Protein AF-A0A531JSW8-F1 (afdb_monomer_lite)

Secondary structure (DSSP, 8-state):
-PPPPPP-HHHHTTSSSTTPEEE--HHHHHHHHHHHHHTTPPPP--SSEEE-TTS--HHHHHHHT-TTTTSGGGT--------GGGGGSPP-S-SSTTHHHHHHHHHHH-

Foldseek 3Di:
DPPDDPPPVCVVVCVAQRFWDKDQDPVLLVLLQVVCVVLVHHRDPDNMFTAALQRQTPVVCVVRVHSCSQPVVLPHGHGRDRDLVNQPGDDHPHPDPCPRVVSNVVSVPD

Sequence (110 aa):
MSPAKSPDLLRENELIYGRLLTIDEPHLIQRYNKALVAFGLKPTKLKSFEIDRTGFSPDVAEECGDYNYLDPNEINRRFIILTPSQVDLPVVHTAFSNTSQLMFEFMSTN

Radius of gyration: 14.22 Å; chains: 1; bounding box: 31×34×33 Å

pLDDT: mean 85.77, std 14.16, range [37.78, 98.56]

Structure (mmCIF, N/CA/C/O backbone):
data_AF-A0A531JSW8-F1
#
_entry.id   AF-A0A531JSW8-F1
#
loop_
_atom_site.group_PDB
_atom_site.id
_atom_site.type_symbol
_atom_site.label_atom_id
_atom_site.label_alt_id
_atom_site.label_comp_id
_atom_site.label_asym_id
_atom_site.label_entity_id
_atom_site.label_seq_id
_atom_site.pdbx_PDB_ins_code
_atom_site.Cartn_x
_atom_site.Cartn_y
_atom_site.Cartn_z
_atom_site.occupancy
_atom_site.B_iso_or_equiv
_atom_site.auth_seq_id
_atom_site.auth_comp_id
_atom_site.auth_asym_id
_atom_site.auth_atom_id
_atom_site.pdbx_PDB_model_num
ATOM 1 N N . MET A 1 1 ? -18.798 18.552 17.140 1.00 37.78 1 MET A N 1
ATOM 2 C CA . MET A 1 1 ? -19.247 17.844 15.924 1.00 37.78 1 MET A CA 1
ATOM 3 C C . MET A 1 1 ? -18.091 17.846 14.948 1.00 37.78 1 MET A C 1
ATOM 5 O O . MET A 1 1 ? -17.742 18.915 14.468 1.00 37.78 1 MET A O 1
ATOM 9 N N . SER A 1 2 ? -17.443 16.700 14.737 1.00 38.41 2 SER A N 1
ATOM 10 C CA . SER A 1 2 ? -16.488 16.560 13.631 1.00 38.41 2 SER A CA 1
ATOM 11 C C . SER A 1 2 ? -17.251 16.731 12.316 1.00 38.41 2 SER A C 1
ATOM 13 O O . SER A 1 2 ? -18.368 16.211 12.225 1.00 38.41 2 SER A O 1
ATOM 15 N N . PRO A 1 3 ? -16.719 17.464 11.324 1.00 45.16 3 PRO A N 1
ATOM 16 C CA . PRO A 1 3 ? -17.367 17.544 10.026 1.00 45.16 3 PRO A CA 1
ATOM 17 C C . PRO A 1 3 ? -17.436 16.128 9.450 1.00 45.16 3 PRO A C 1
ATOM 19 O O . PRO A 1 3 ? -16.445 15.395 9.475 1.00 45.16 3 PRO A O 1
ATOM 22 N N . ALA A 1 4 ? -18.625 15.720 9.004 1.00 50.28 4 ALA A N 1
ATOM 23 C CA . ALA A 1 4 ? -18.782 14.483 8.259 1.00 50.28 4 ALA A CA 1
ATOM 24 C C . ALA A 1 4 ? -17.831 14.548 7.059 1.00 50.28 4 ALA A C 1
ATOM 26 O O . ALA A 1 4 ? -17.844 15.523 6.308 1.00 50.28 4 ALA A O 1
ATOM 27 N N . LYS A 1 5 ? -16.957 13.547 6.955 1.00 55.97 5 LYS A N 1
ATOM 28 C CA . LYS A 1 5 ? -15.999 13.375 5.867 1.00 55.97 5 LYS A CA 1
ATOM 29 C C . LYS A 1 5 ? -16.786 13.452 4.555 1.00 55.97 5 LYS A C 1
ATOM 31 O O . LYS A 1 5 ? -17.706 12.656 4.371 1.00 55.97 5 LYS A O 1
ATOM 36 N N . SER A 1 6 ? -16.507 14.444 3.708 1.00 51.03 6 SER A N 1
ATOM 37 C CA . SER A 1 6 ? -17.163 14.542 2.402 1.00 51.03 6 SER A CA 1
ATOM 38 C C . SER A 1 6 ? -16.963 13.217 1.661 1.00 51.03 6 SER A C 1
ATOM 40 O O . SER A 1 6 ? -15.827 12.733 1.655 1.00 51.03 6 SER A O 1
ATOM 42 N N . PRO A 1 7 ? -18.017 12.616 1.083 1.00 56.41 7 PRO A N 1
ATOM 43 C CA . PRO A 1 7 ? -17.859 11.406 0.289 1.00 56.41 7 PRO A CA 1
ATOM 44 C C . PRO A 1 7 ? -16.846 11.681 -0.823 1.00 56.41 7 PRO A C 1
ATOM 46 O O . PRO A 1 7 ? -16.936 12.700 -1.517 1.00 56.41 7 PRO A O 1
ATOM 49 N N . ASP A 1 8 ? -15.838 10.817 -0.943 1.00 75.31 8 ASP A N 1
ATOM 50 C CA . ASP A 1 8 ? -14.873 10.887 -2.037 1.00 75.31 8 ASP A CA 1
ATOM 51 C C . ASP A 1 8 ? -15.579 10.373 -3.293 1.00 75.31 8 ASP A C 1
ATOM 53 O O . ASP A 1 8 ? -15.484 9.202 -3.659 1.00 75.31 8 ASP A O 1
ATOM 57 N N . LEU A 1 9 ? -16.355 11.264 -3.917 1.00 76.81 9 LEU A N 1
ATOM 58 C CA . LEU A 1 9 ? -17.195 10.973 -5.080 1.00 76.81 9 LEU A CA 1
ATOM 59 C C . LEU A 1 9 ? -16.394 10.333 -6.218 1.00 76.81 9 LEU A C 1
ATOM 61 O O . LEU A 1 9 ? -16.957 9.605 -7.032 1.00 76.81 9 LEU A O 1
ATOM 65 N N . LEU A 1 10 ? -15.087 10.596 -6.286 1.00 75.44 10 LEU A N 1
ATOM 66 C CA . LEU A 1 10 ? -14.217 9.992 -7.282 1.00 75.44 10 LEU A CA 1
ATOM 67 C C . LEU A 1 10 ? -13.983 8.502 -6.991 1.00 75.44 10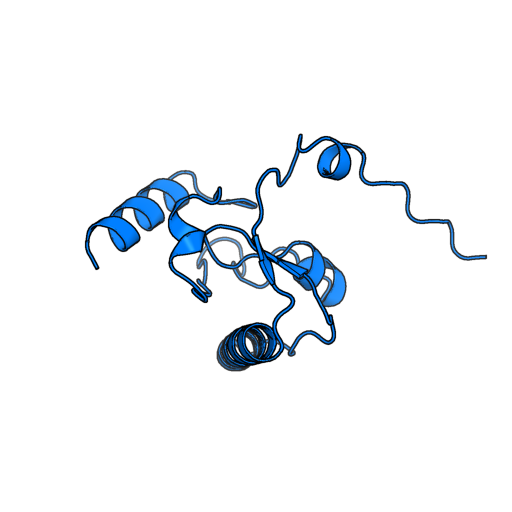 LEU A C 1
ATOM 69 O O . LEU A 1 10 ? -13.965 7.718 -7.935 1.00 75.44 10 LEU A O 1
ATOM 73 N N . ARG A 1 11 ? -13.839 8.101 -5.719 1.00 72.56 11 ARG A N 1
ATOM 74 C CA . ARG A 1 11 ? -13.753 6.683 -5.317 1.00 72.56 11 ARG A CA 1
ATOM 75 C C . ARG A 1 11 ? -15.080 5.969 -5.527 1.00 72.56 11 ARG A C 1
ATOM 77 O O . ARG A 1 11 ? -15.113 4.904 -6.127 1.00 72.56 11 ARG A O 1
ATOM 84 N N . GLU A 1 12 ? -16.174 6.582 -5.077 1.00 68.75 12 GLU A N 1
ATOM 85 C CA . GLU A 1 12 ? -17.518 5.988 -5.142 1.00 68.75 12 GLU A CA 1
ATOM 86 C C . GLU A 1 12 ? -17.989 5.728 -6.578 1.00 68.75 12 GLU A C 1
ATOM 88 O O . GLU A 1 12 ? -18.731 4.781 -6.823 1.00 68.75 12 GLU A O 1
ATOM 93 N N . ASN A 1 13 ? -17.554 6.559 -7.529 1.00 72.06 13 ASN A N 1
ATOM 94 C CA . ASN A 1 13 ? -17.862 6.399 -8.952 1.00 72.06 13 ASN A CA 1
ATOM 95 C C . ASN A 1 13 ? -16.738 5.689 -9.730 1.00 72.06 13 ASN A C 1
ATOM 97 O O . ASN A 1 13 ? -16.717 5.761 -10.957 1.00 72.06 13 ASN A O 1
ATOM 101 N N . GLU A 1 14 ? -15.784 5.056 -9.035 1.00 66.00 14 GLU A N 1
ATOM 102 C CA . GLU A 1 14 ? -14.642 4.327 -9.616 1.00 66.00 14 GLU A CA 1
ATOM 103 C C . GLU A 1 14 ? -13.756 5.162 -10.566 1.00 66.00 14 GLU A C 1
ATOM 105 O O . GLU A 1 14 ? -12.985 4.625 -11.364 1.00 66.00 14 GLU A O 1
ATOM 110 N N . LEU A 1 15 ? -13.833 6.492 -10.480 1.00 68.25 15 LEU A N 1
ATOM 111 C CA . LEU A 1 15 ? -13.041 7.424 -11.287 1.00 68.25 15 LEU A CA 1
ATOM 112 C C . LEU A 1 15 ? -11.591 7.519 -10.792 1.00 68.25 15 LEU A C 1
ATOM 114 O O . LEU A 1 15 ? -10.697 7.867 -11.563 1.00 68.25 15 LEU A O 1
ATOM 118 N N . ILE A 1 16 ? -11.355 7.189 -9.519 1.00 65.94 16 ILE A N 1
ATOM 119 C CA . ILE A 1 16 ? -10.03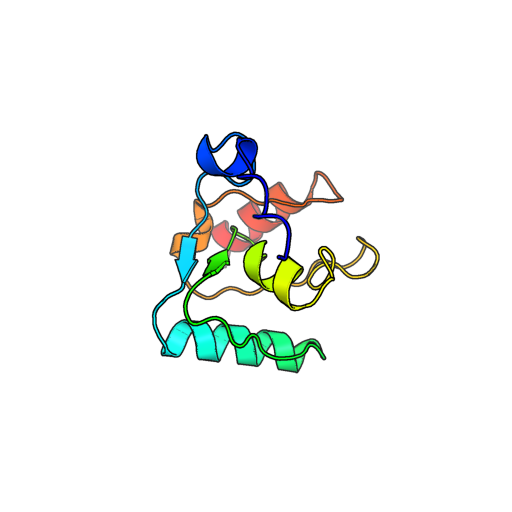3 6.925 -8.941 1.00 65.94 16 ILE A CA 1
ATOM 120 C C . ILE A 1 16 ? -10.095 5.620 -8.148 1.00 65.94 16 ILE A C 1
ATOM 122 O O . ILE A 1 16 ? -11.101 5.331 -7.508 1.00 65.94 16 ILE A O 1
ATOM 126 N N . TYR A 1 17 ? -9.017 4.834 -8.190 1.00 65.00 17 TYR A N 1
ATOM 127 C CA . TYR A 1 17 ? -8.927 3.543 -7.495 1.00 65.00 17 TYR A CA 1
ATOM 128 C C . TYR A 1 17 ? -10.008 2.510 -7.891 1.00 65.00 17 TYR A C 1
ATOM 130 O O . TYR A 1 17 ? -10.321 1.624 -7.112 1.00 65.00 17 TYR A O 1
ATOM 138 N N . GLY A 1 18 ? -10.579 2.575 -9.098 1.00 64.19 18 GLY A N 1
ATOM 139 C CA . GLY A 1 18 ? -11.542 1.562 -9.549 1.00 64.19 18 GLY A CA 1
ATOM 140 C C . GLY A 1 18 ? -10.910 0.168 -9.680 1.00 64.19 18 GLY A C 1
ATOM 141 O O . GLY A 1 18 ? -9.815 0.050 -10.229 1.00 64.19 18 GLY A O 1
ATOM 142 N N . ARG A 1 19 ? -11.624 -0.884 -9.247 1.00 80.06 19 ARG A N 1
ATOM 143 C CA . ARG A 1 19 ? -11.206 -2.308 -9.275 1.00 80.06 19 ARG A CA 1
ATOM 144 C C . ARG A 1 19 ? -10.048 -2.674 -8.335 1.00 80.06 19 ARG A C 1
ATOM 146 O O . ARG A 1 19 ? -9.111 -3.352 -8.755 1.00 80.06 19 ARG A O 1
ATOM 153 N N . LEU A 1 20 ? -10.103 -2.251 -7.073 1.00 90.75 20 LEU A N 1
ATOM 154 C CA . LEU A 1 20 ? -9.242 -2.816 -6.027 1.00 90.75 20 LEU A CA 1
ATOM 155 C C . LEU A 1 20 ? -9.764 -4.178 -5.547 1.00 90.75 20 LEU A C 1
ATOM 157 O O . LEU A 1 20 ? -10.900 -4.565 -5.818 1.00 90.75 20 LEU A O 1
ATOM 161 N N . LEU A 1 21 ? -8.914 -4.911 -4.834 1.00 93.56 21 LEU A N 1
ATOM 162 C CA . LEU A 1 21 ? -9.269 -6.168 -4.191 1.00 93.56 21 LEU A CA 1
ATOM 163 C C . LEU A 1 21 ? -9.513 -5.947 -2.702 1.00 93.56 21 LEU A C 1
ATOM 165 O O . LEU A 1 21 ? -8.607 -5.529 -1.981 1.00 93.56 21 LEU A O 1
ATOM 169 N N . THR A 1 22 ? -10.713 -6.283 -2.240 1.00 96.25 22 THR A N 1
ATOM 170 C CA . THR A 1 22 ? -11.049 -6.301 -0.815 1.00 96.25 22 THR A CA 1
ATOM 171 C C . THR A 1 22 ? -10.295 -7.419 -0.095 1.00 96.25 22 THR A C 1
ATOM 173 O O . THR A 1 22 ? -10.277 -8.562 -0.544 1.00 96.25 22 THR A O 1
ATOM 176 N N . ILE A 1 23 ? -9.689 -7.076 1.038 1.00 97.62 23 ILE A N 1
ATOM 177 C CA . ILE A 1 23 ? -9.014 -7.983 1.961 1.00 97.62 23 ILE A CA 1
ATOM 178 C C . ILE A 1 23 ? -9.765 -7.937 3.288 1.00 97.62 23 ILE A C 1
ATOM 180 O O . ILE A 1 23 ? -9.610 -6.985 4.052 1.00 97.62 23 ILE A O 1
ATOM 184 N N . ASP A 1 24 ? -10.558 -8.967 3.570 1.00 97.19 24 ASP A N 1
ATOM 185 C CA . ASP A 1 24 ? -11.345 -9.091 4.802 1.00 97.19 24 ASP A CA 1
ATOM 186 C C . ASP A 1 24 ? -11.086 -10.411 5.551 1.00 97.19 24 ASP A C 1
ATOM 188 O O . ASP A 1 24 ? -11.461 -10.551 6.722 1.00 97.19 24 ASP A O 1
ATOM 192 N N . GLU A 1 25 ? -10.369 -11.368 4.945 1.00 97.62 25 GLU A N 1
ATOM 193 C CA . GLU A 1 25 ? -10.059 -12.610 5.634 1.00 97.62 25 GLU A CA 1
ATOM 194 C C . GLU A 1 25 ? -8.954 -12.410 6.687 1.00 97.62 25 GLU A C 1
AT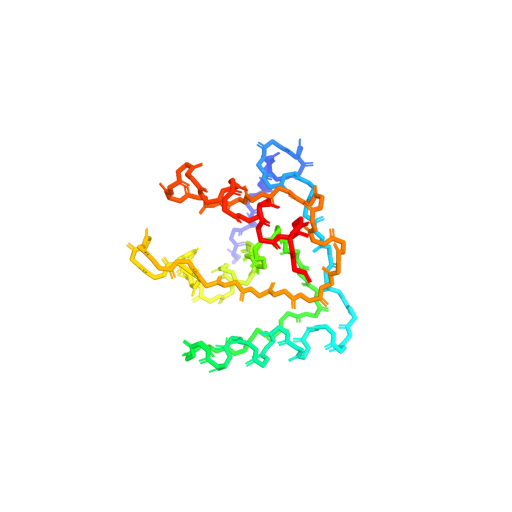OM 196 O O . GLU A 1 25 ? -7.853 -11.933 6.375 1.00 97.62 25 GLU A O 1
ATOM 201 N N . PRO A 1 26 ? -9.151 -12.883 7.938 1.00 97.56 26 PRO A N 1
ATOM 202 C CA . PRO A 1 26 ? -8.206 -12.650 9.033 1.00 97.56 26 PRO A CA 1
ATOM 203 C C . PRO A 1 26 ? -6.761 -13.069 8.736 1.00 97.56 26 PRO A C 1
ATOM 205 O O . PRO A 1 26 ? -5.812 -12.436 9.198 1.00 97.56 26 PRO A O 1
ATOM 208 N N . HIS A 1 27 ? -6.575 -14.139 7.963 1.00 97.56 27 HIS A N 1
ATOM 209 C CA . HIS A 1 27 ? -5.253 -14.651 7.618 1.00 97.56 27 HIS A CA 1
ATOM 210 C C . HIS A 1 27 ? -4.532 -13.779 6.574 1.00 97.56 27 HIS A C 1
ATOM 212 O O . HIS A 1 27 ? -3.307 -13.656 6.640 1.00 97.56 27 HIS A O 1
ATOM 218 N N . LEU A 1 28 ? -5.256 -13.144 5.645 1.00 97.94 28 LEU A N 1
ATOM 219 C CA . LEU A 1 28 ? -4.674 -12.203 4.685 1.00 97.94 28 LEU A CA 1
ATOM 220 C C . LEU A 1 28 ? -4.291 -10.894 5.374 1.00 97.94 28 LEU A C 1
ATOM 222 O O . LEU A 1 28 ? -3.175 -10.415 5.180 1.00 97.94 28 LEU A O 1
ATOM 226 N N . ILE A 1 29 ? -5.137 -10.394 6.278 1.00 98.44 29 ILE A N 1
ATOM 227 C CA . ILE A 1 29 ? -4.832 -9.222 7.115 1.00 98.44 29 ILE A CA 1
ATOM 228 C C . ILE A 1 29 ? -3.566 -9.468 7.951 1.00 98.44 29 ILE A C 1
ATOM 230 O O . ILE A 1 29 ? -2.684 -8.613 8.033 1.00 98.44 29 ILE A O 1
ATOM 234 N N . GLN A 1 30 ? -3.418 -10.662 8.536 1.00 98.25 30 GLN A N 1
ATOM 235 C CA . GLN A 1 30 ? -2.205 -11.037 9.272 1.00 98.25 30 GLN A CA 1
ATOM 236 C C . GLN A 1 30 ? -0.954 -11.064 8.382 1.00 98.25 30 GLN A C 1
ATOM 238 O O . GLN A 1 30 ? 0.103 -10.594 8.808 1.00 98.25 30 GLN A O 1
ATOM 243 N N . ARG A 1 31 ? -1.048 -11.590 7.152 1.00 98.25 31 ARG A N 1
ATOM 244 C CA . ARG A 1 31 ? 0.070 -11.591 6.189 1.00 98.25 31 ARG A CA 1
ATOM 245 C C . ARG A 1 31 ? 0.453 -10.177 5.768 1.00 98.25 31 ARG A C 1
ATOM 247 O O . ARG A 1 31 ? 1.640 -9.859 5.755 1.00 98.25 31 ARG A O 1
ATOM 254 N N . TYR A 1 32 ? -0.539 -9.334 5.505 1.00 98.56 32 TYR A N 1
ATOM 255 C CA . TYR A 1 32 ? -0.336 -7.927 5.188 1.00 98.56 32 TYR A CA 1
ATOM 256 C C . TYR A 1 32 ? 0.392 -7.204 6.326 1.00 98.56 32 TYR A C 1
ATOM 258 O O . TYR A 1 32 ? 1.449 -6.612 6.126 1.00 98.56 32 TYR A O 1
ATOM 266 N N . ASN A 1 33 ? -0.090 -7.370 7.561 1.00 98.56 33 ASN A N 1
ATOM 267 C CA . ASN A 1 33 ? 0.546 -6.812 8.753 1.00 98.56 33 ASN A CA 1
ATOM 268 C C . ASN A 1 33 ? 1.967 -7.336 8.984 1.00 98.56 33 ASN A C 1
ATOM 270 O O . ASN A 1 33 ? 2.842 -6.576 9.396 1.00 98.56 33 ASN A O 1
ATOM 274 N N . LYS A 1 34 ? 2.232 -8.611 8.682 1.00 98.50 34 LYS A N 1
ATOM 275 C CA . LYS A 1 34 ? 3.589 -9.166 8.735 1.00 98.50 34 LYS A CA 1
ATOM 276 C C . LYS A 1 34 ? 4.524 -8.462 7.744 1.00 98.50 34 LYS A C 1
ATOM 278 O O . LYS A 1 34 ? 5.670 -8.192 8.101 1.00 98.50 34 LYS A O 1
ATOM 283 N N . ALA A 1 35 ? 4.046 -8.144 6.541 1.00 98.19 35 ALA A N 1
ATOM 284 C CA . ALA A 1 35 ? 4.814 -7.391 5.552 1.00 98.19 35 ALA A CA 1
ATOM 285 C C . ALA A 1 35 ? 5.052 -5.935 5.991 1.00 98.19 35 ALA A C 1
ATOM 287 O O . ALA A 1 35 ? 6.190 -5.473 5.941 1.00 98.19 35 ALA A O 1
ATOM 288 N N . LEU A 1 36 ? 4.030 -5.246 6.520 1.00 97.94 36 LEU A N 1
ATOM 289 C CA . LEU A 1 36 ? 4.183 -3.893 7.079 1.00 97.94 36 LEU A CA 1
ATOM 290 C C . LEU A 1 36 ? 5.279 -3.844 8.151 1.00 97.94 36 LEU A C 1
ATOM 292 O O . LEU A 1 36 ? 6.182 -3.012 8.079 1.00 97.94 36 LEU A O 1
ATOM 296 N N . VAL A 1 37 ? 5.250 -4.780 9.102 1.00 98.12 37 VAL A N 1
ATOM 297 C CA . VAL A 1 37 ? 6.268 -4.868 10.158 1.00 98.12 37 VAL A CA 1
ATOM 298 C C . VAL A 1 37 ? 7.659 -5.135 9.574 1.00 98.12 37 VAL A C 1
ATOM 300 O O . VAL A 1 37 ? 8.625 -4.511 10.009 1.00 98.12 37 VAL A O 1
ATOM 303 N N . ALA A 1 38 ? 7.777 -6.004 8.564 1.00 97.12 38 ALA A N 1
ATOM 304 C CA . ALA A 1 38 ? 9.049 -6.256 7.880 1.00 97.12 38 ALA A CA 1
ATOM 305 C C . ALA A 1 38 ? 9.604 -5.007 7.166 1.00 97.12 38 ALA A C 1
ATOM 307 O O . ALA A 1 38 ? 10.818 -4.854 7.046 1.00 97.12 38 ALA A O 1
ATOM 308 N N . PHE A 1 39 ? 8.733 -4.089 6.746 1.00 94.94 39 PHE A N 1
ATOM 309 C CA . PHE A 1 39 ? 9.094 -2.789 6.175 1.00 94.94 39 PHE A CA 1
ATOM 310 C C . PHE A 1 39 ? 9.374 -1.693 7.216 1.00 94.94 39 PHE A C 1
ATOM 312 O O . PHE A 1 39 ? 9.692 -0.564 6.832 1.00 94.94 39 PHE A O 1
ATOM 319 N N . GLY A 1 40 ? 9.277 -2.011 8.512 1.00 94.94 40 GLY A N 1
ATOM 320 C CA . GLY A 1 40 ? 9.439 -1.056 9.611 1.00 94.94 40 GLY A CA 1
ATOM 321 C C . GLY A 1 40 ? 8.205 -0.183 9.864 1.00 94.94 40 GLY A C 1
ATOM 322 O O . GLY A 1 40 ? 8.304 0.831 10.552 1.00 94.94 40 GLY A O 1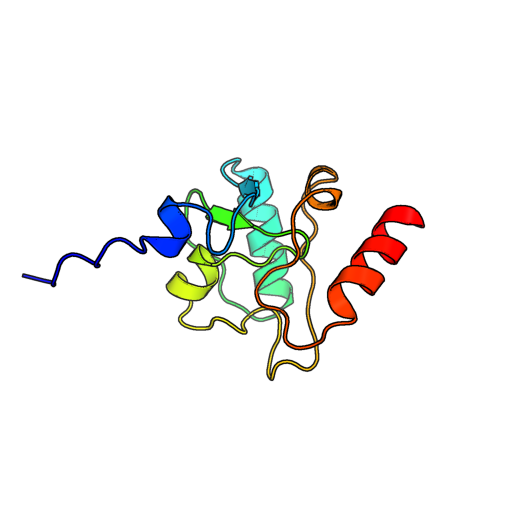
ATOM 323 N N . LEU A 1 41 ? 7.050 -0.558 9.312 1.00 95.81 41 LEU A N 1
ATOM 324 C CA . LEU A 1 41 ? 5.786 0.156 9.462 1.00 95.81 41 LEU A CA 1
ATOM 325 C C . LEU A 1 41 ? 4.952 -0.432 10.604 1.00 95.81 41 LEU A C 1
ATOM 327 O O . LEU A 1 41 ? 5.126 -1.580 11.023 1.00 95.81 41 LEU A O 1
ATOM 331 N N . LYS A 1 42 ? 4.006 0.362 11.110 1.00 97.00 42 LYS A N 1
ATOM 332 C CA . LYS A 1 42 ? 3.037 -0.113 12.102 1.00 97.00 42 LYS A CA 1
ATOM 333 C C . LYS A 1 42 ? 2.003 -1.020 11.421 1.00 97.00 42 LYS A C 1
ATOM 335 O O . LYS A 1 42 ? 1.560 -0.684 10.326 1.00 97.00 42 LYS A O 1
ATOM 340 N N . PRO A 1 43 ? 1.591 -2.130 12.057 1.00 98.06 43 PRO A N 1
ATOM 341 C CA . PRO A 1 43 ? 0.492 -2.936 11.547 1.00 98.06 43 PRO A CA 1
ATOM 342 C C . PRO A 1 43 ? -0.815 -2.131 11.564 1.00 98.06 43 PRO A C 1
ATOM 344 O O . PRO A 1 43 ? -1.066 -1.375 12.510 1.00 98.06 43 PRO A O 1
ATOM 347 N N . THR A 1 44 ? -1.645 -2.332 10.544 1.00 98.06 44 THR A N 1
ATOM 348 C CA . THR A 1 44 ? -2.993 -1.772 10.471 1.00 98.06 44 THR A CA 1
ATOM 349 C C . THR A 1 44 ? -3.925 -2.432 11.484 1.00 98.06 44 THR A C 1
ATOM 351 O O . THR A 1 44 ? -3.792 -3.625 11.795 1.00 98.06 44 THR A O 1
ATOM 354 N N . LYS A 1 45 ? -4.877 -1.656 12.013 1.00 98.00 45 LYS A N 1
ATOM 355 C CA . LYS A 1 45 ? -5.946 -2.144 12.900 1.00 98.00 45 LYS A CA 1
ATOM 356 C C . LYS A 1 45 ? -7.270 -2.340 12.159 1.00 98.00 45 LYS A C 1
ATOM 358 O O . LYS A 1 45 ? -8.260 -2.725 12.790 1.00 98.00 45 LYS A O 1
ATOM 363 N N . LEU A 1 46 ? -7.298 -2.073 10.854 1.00 97.94 46 LEU A N 1
ATOM 364 C CA . LEU A 1 46 ? -8.471 -2.253 10.012 1.00 97.94 46 LEU A CA 1
ATOM 365 C C . LEU A 1 46 ? -8.870 -3.733 9.953 1.00 97.94 46 LEU A C 1
ATOM 367 O O . LEU A 1 46 ? -8.031 -4.633 9.917 1.00 97.94 46 LEU A O 1
ATOM 371 N N . LYS A 1 47 ? -10.182 -3.977 9.962 1.00 97.62 47 LYS A N 1
ATOM 372 C CA . LYS A 1 47 ? -10.762 -5.323 9.818 1.00 97.62 47 LYS A CA 1
ATOM 373 C C . LYS A 1 47 ? -11.021 -5.709 8.362 1.00 97.62 47 LYS A C 1
ATOM 375 O O . LYS A 1 47 ? -11.282 -6.872 8.103 1.00 97.62 47 LYS A O 1
ATOM 380 N N . SER A 1 48 ? -11.007 -4.730 7.467 1.00 97.44 48 SER A N 1
ATOM 381 C CA . SER A 1 48 ? -11.138 -4.879 6.024 1.00 97.44 48 SER A CA 1
ATOM 382 C C . SER A 1 48 ? -10.517 -3.649 5.373 1.00 97.44 48 SER A C 1
ATOM 384 O O . SER A 1 48 ? -10.614 -2.559 5.941 1.00 97.44 48 SER A O 1
ATOM 386 N N . PHE A 1 49 ? -9.886 -3.822 4.220 1.00 97.19 49 PHE A N 1
ATOM 387 C CA . PHE A 1 49 ? -9.330 -2.741 3.403 1.00 97.19 49 PHE A CA 1
ATOM 388 C C . PHE A 1 49 ? -9.191 -3.211 1.960 1.00 97.19 49 PHE A C 1
ATOM 390 O O . PHE A 1 49 ? -9.239 -4.409 1.688 1.00 97.19 49 PHE A O 1
ATOM 397 N N . GLU A 1 50 ? -8.993 -2.282 1.037 1.00 95.88 50 GLU A N 1
ATOM 398 C CA . GLU A 1 50 ? -8.791 -2.617 -0.372 1.00 95.88 50 GLU A CA 1
ATOM 399 C C . GLU A 1 50 ? -7.336 -2.427 -0.797 1.00 95.88 50 GLU A C 1
ATOM 401 O O . GLU A 1 50 ? -6.676 -1.499 -0.327 1.00 95.88 50 GLU A O 1
ATOM 406 N N . ILE A 1 51 ? -6.831 -3.299 -1.675 1.00 96.25 51 ILE A N 1
ATOM 407 C CA . ILE A 1 51 ? -5.472 -3.226 -2.229 1.00 96.25 51 ILE A CA 1
ATOM 408 C C . ILE A 1 51 ? -5.462 -3.203 -3.755 1.00 96.25 51 ILE A C 1
ATOM 410 O O . ILE A 1 51 ? -6.329 -3.770 -4.416 1.00 96.25 51 ILE A O 1
ATOM 414 N N . ASP A 1 52 ? -4.429 -2.590 -4.316 1.00 94.12 52 ASP A N 1
ATOM 415 C CA . ASP A 1 52 ? -4.131 -2.632 -5.744 1.00 94.12 52 ASP A CA 1
ATOM 416 C C . ASP A 1 52 ? -3.246 -3.840 -6.120 1.00 94.12 52 ASP A C 1
ATOM 418 O O . ASP A 1 52 ? -2.909 -4.688 -5.287 1.00 94.12 52 ASP A O 1
ATOM 422 N N . ARG A 1 53 ? -2.807 -3.907 -7.385 1.00 93.12 53 ARG A N 1
ATOM 423 C CA . ARG A 1 53 ? -1.893 -4.955 -7.878 1.00 93.12 53 ARG A CA 1
ATOM 424 C C . ARG A 1 53 ? -0.611 -5.076 -7.051 1.00 93.12 53 ARG A C 1
ATOM 426 O O . ARG A 1 53 ? -0.083 -6.176 -6.897 1.00 93.12 53 ARG A O 1
ATOM 433 N N . THR A 1 54 ? -0.098 -3.966 -6.529 1.00 93.56 54 THR A N 1
ATOM 434 C CA . THR A 1 54 ? 1.166 -3.894 -5.779 1.00 93.56 54 THR A CA 1
ATOM 435 C C . THR A 1 54 ? 1.009 -4.169 -4.288 1.00 93.56 54 THR A C 1
ATOM 437 O O . THR A 1 54 ? 2.010 -4.384 -3.603 1.00 93.56 54 THR A O 1
ATOM 440 N N . GLY A 1 55 ? -0.229 -4.201 -3.793 1.00 95.69 55 GLY A N 1
ATOM 441 C CA . GLY A 1 55 ? -0.539 -4.280 -2.372 1.00 95.69 55 GLY A CA 1
ATOM 442 C C . GLY A 1 55 ? -0.720 -2.914 -1.713 1.00 95.69 55 GLY A C 1
ATOM 443 O O . GLY A 1 55 ? -0.848 -2.860 -0.498 1.00 95.69 55 GLY A O 1
ATOM 444 N N . PHE A 1 56 ? -0.737 -1.810 -2.464 1.00 95.75 56 PHE A N 1
ATOM 445 C CA . PHE A 1 56 ? -1.053 -0.497 -1.914 1.00 95.75 56 PHE A CA 1
ATOM 446 C C . PHE A 1 56 ? -2.539 -0.407 -1.567 1.00 95.75 56 PHE A C 1
ATOM 448 O O . PHE A 1 56 ? -3.399 -0.625 -2.417 1.00 95.75 56 PHE A O 1
ATOM 455 N N . SER A 1 57 ? -2.819 -0.032 -0.321 1.00 95.94 57 SER A N 1
ATOM 456 C CA . SER A 1 57 ? -4.156 0.293 0.178 1.00 95.94 57 SER A CA 1
ATOM 457 C C . SER A 1 57 ? -4.320 1.786 0.494 1.00 95.94 57 SER A C 1
ATOM 459 O O . SER A 1 57 ? -3.566 2.29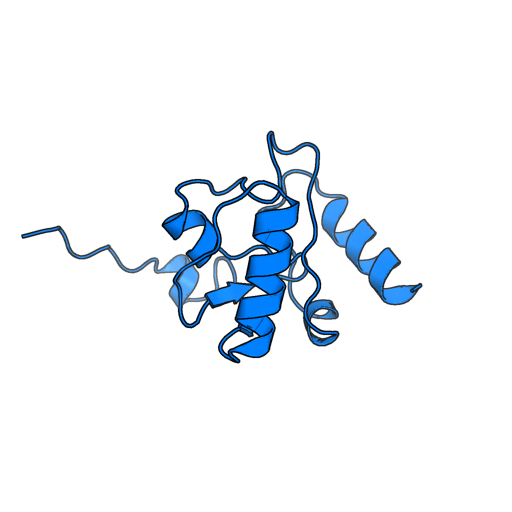2 1.339 1.00 95.94 57 SER A O 1
ATOM 461 N N . PRO A 1 58 ? -5.323 2.474 -0.096 1.00 93.62 58 PRO A N 1
ATOM 462 C CA . PRO A 1 58 ? -5.709 3.834 0.286 1.00 93.62 58 PRO A CA 1
ATOM 463 C C . PRO A 1 58 ? -6.199 3.943 1.737 1.00 93.62 58 PRO A C 1
ATOM 465 O O . PRO A 1 58 ? -5.952 4.957 2.388 1.00 93.62 58 PRO A O 1
ATOM 468 N N . ASP A 1 59 ? -6.869 2.910 2.257 1.00 95.19 59 ASP A N 1
ATOM 469 C CA . ASP A 1 59 ? -7.396 2.900 3.629 1.00 95.19 59 ASP A CA 1
ATOM 470 C C . ASP A 1 59 ? -6.262 2.835 4.654 1.00 95.19 59 ASP A C 1
ATOM 472 O O . ASP A 1 59 ? -6.258 3.557 5.651 1.00 95.19 59 ASP A O 1
ATOM 476 N N . VAL A 1 60 ? -5.257 1.996 4.384 1.00 97.19 60 VAL A N 1
ATOM 477 C CA . VAL A 1 60 ? -4.067 1.881 5.237 1.00 97.19 60 VAL A CA 1
ATOM 478 C C . VAL A 1 60 ? -3.218 3.149 5.155 1.00 97.19 60 VAL A C 1
ATOM 480 O O . VAL A 1 60 ? -2.739 3.607 6.190 1.00 97.19 60 VAL A O 1
ATOM 483 N N . ALA A 1 61 ? -3.068 3.738 3.961 1.00 94.81 61 ALA A N 1
ATOM 484 C CA . ALA A 1 61 ? -2.410 5.036 3.781 1.00 94.81 61 ALA A CA 1
ATOM 485 C C . ALA A 1 61 ? -3.064 6.129 4.636 1.00 94.81 61 ALA A C 1
ATOM 487 O O . ALA A 1 61 ? -2.380 6.931 5.273 1.00 94.81 61 ALA A O 1
ATOM 488 N N . GLU A 1 62 ? -4.395 6.153 4.676 1.00 95.06 62 GLU A N 1
ATOM 489 C CA . GLU A 1 62 ? -5.130 7.097 5.504 1.00 95.06 62 GLU A CA 1
ATOM 490 C C . GLU A 1 62 ? -4.975 6.808 7.005 1.00 95.06 62 GLU A C 1
ATOM 492 O O . GLU A 1 62 ? -4.752 7.739 7.779 1.00 95.06 62 GLU A O 1
ATOM 497 N N . GLU A 1 63 ? -5.040 5.541 7.428 1.00 96.75 63 GLU A N 1
ATOM 498 C CA . GLU A 1 63 ? -4.854 5.157 8.835 1.00 96.75 63 GLU A CA 1
ATOM 499 C C . GLU A 1 63 ? -3.457 5.533 9.356 1.00 96.75 63 GLU A C 1
ATOM 501 O O . GLU A 1 63 ? -3.320 6.005 10.489 1.00 96.75 63 GLU A O 1
ATOM 506 N N . CYS A 1 64 ? -2.413 5.325 8.549 1.00 92.94 64 CYS A N 1
ATOM 507 C CA . CYS A 1 64 ? -1.039 5.631 8.940 1.00 92.94 64 CYS A CA 1
ATOM 508 C C . CYS A 1 64 ? -0.632 7.090 8.673 1.00 92.94 64 CYS A C 1
ATOM 510 O O . CYS A 1 64 ? 0.400 7.524 9.190 1.00 92.94 64 CYS A O 1
ATOM 512 N N . GLY A 1 65 ? -1.448 7.852 7.934 1.00 93.94 65 GLY A N 1
ATOM 513 C CA . GLY A 1 65 ? -1.192 9.250 7.580 1.00 93.94 65 GLY A CA 1
ATOM 514 C C . GLY A 1 65 ? -0.081 9.439 6.542 1.00 93.94 65 GLY A C 1
ATOM 515 O O . GLY A 1 65 ? 0.485 10.527 6.459 1.00 93.94 65 GLY A O 1
ATOM 516 N N . ASP A 1 66 ? 0.247 8.396 5.778 1.00 93.88 66 ASP A N 1
ATOM 517 C CA . ASP A 1 66 ? 1.325 8.386 4.790 1.00 93.88 66 ASP A CA 1
ATOM 518 C C . ASP A 1 66 ? 0.877 7.644 3.524 1.00 93.88 66 ASP A C 1
ATOM 520 O O . ASP A 1 66 ? 0.815 6.417 3.491 1.00 93.88 66 ASP A O 1
ATOM 524 N N . TYR A 1 67 ? 0.591 8.388 2.453 1.00 92.06 67 TYR A N 1
ATOM 525 C CA . TYR A 1 67 ? 0.246 7.804 1.151 1.00 92.06 67 TYR A CA 1
ATOM 526 C C . TYR A 1 67 ? 1.447 7.165 0.444 1.00 92.06 67 TYR A C 1
ATOM 528 O O . TYR A 1 67 ? 1.264 6.347 -0.449 1.00 92.06 67 TYR A O 1
ATOM 536 N N . ASN A 1 68 ? 2.671 7.450 0.879 1.00 92.56 68 ASN A N 1
ATOM 537 C CA . ASN A 1 68 ? 3.899 6.905 0.313 1.00 92.56 68 ASN A CA 1
ATOM 538 C C . ASN A 1 68 ? 4.476 5.760 1.168 1.00 92.56 68 ASN A C 1
ATOM 540 O O . ASN A 1 68 ? 5.628 5.376 0.981 1.00 92.56 68 ASN A O 1
ATOM 544 N N . TYR A 1 69 ? 3.687 5.148 2.064 1.00 94.69 69 TYR A N 1
ATOM 545 C CA . TYR A 1 69 ? 4.183 4.126 3.000 1.00 94.69 69 TYR A CA 1
ATOM 546 C C . TYR A 1 69 ? 4.812 2.892 2.325 1.00 94.69 69 TYR A C 1
ATOM 548 O O . TYR A 1 69 ? 5.735 2.286 2.877 1.00 94.69 69 TYR A O 1
ATOM 556 N N . LEU A 1 70 ? 4.346 2.517 1.127 1.00 94.62 70 LEU A N 1
ATOM 557 C CA . LEU A 1 70 ? 4.975 1.471 0.307 1.00 94.62 70 LEU A CA 1
ATOM 558 C C . LEU A 1 70 ? 5.953 2.014 -0.731 1.00 94.62 70 LEU A C 1
ATOM 560 O O . LEU A 1 70 ? 6.642 1.225 -1.363 1.00 94.62 70 LEU A O 1
ATOM 564 N N . ASP A 1 71 ? 6.052 3.323 -0.913 1.00 91.94 71 ASP A N 1
ATOM 565 C CA . ASP A 1 71 ? 6.941 3.943 -1.892 1.00 91.94 71 ASP A CA 1
ATOM 566 C C . ASP A 1 71 ? 7.683 5.133 -1.268 1.00 91.94 71 ASP A C 1
ATOM 568 O O . ASP A 1 71 ? 7.437 6.292 -1.610 1.00 91.94 71 ASP A O 1
ATOM 572 N N . PRO A 1 72 ? 8.556 4.876 -0.277 1.00 87.75 72 PRO A N 1
ATOM 573 C CA . PRO A 1 72 ? 9.208 5.938 0.471 1.00 87.75 72 PRO A CA 1
ATOM 574 C C . PRO A 1 72 ? 10.054 6.812 -0.456 1.00 87.75 72 PRO A C 1
ATOM 576 O O . PRO A 1 72 ? 10.927 6.319 -1.178 1.00 87.75 72 PRO A O 1
ATOM 579 N N . ASN A 1 73 ? 9.814 8.123 -0.389 1.00 84.94 73 ASN A N 1
ATOM 580 C CA . ASN A 1 73 ? 10.392 9.135 -1.281 1.00 84.94 73 ASN A CA 1
ATOM 581 C C . ASN A 1 73 ? 10.103 8.901 -2.772 1.00 84.94 73 ASN A C 1
ATOM 583 O O . ASN A 1 73 ? 10.811 9.467 -3.597 1.00 84.94 73 ASN A O 1
ATOM 587 N N . GLU A 1 74 ? 9.114 8.066 -3.110 1.00 83.00 74 GLU A N 1
ATOM 588 C CA . GLU A 1 74 ? 8.675 7.788 -4.484 1.00 83.00 74 GLU A CA 1
ATOM 589 C C . GLU A 1 74 ? 9.753 7.160 -5.379 1.00 83.00 74 GLU A C 1
ATOM 591 O O . GLU A 1 74 ? 9.679 7.249 -6.599 1.00 83.00 74 GLU A O 1
ATOM 596 N N . ILE A 1 75 ? 10.783 6.549 -4.782 1.00 80.75 75 ILE A N 1
ATOM 597 C CA . ILE A 1 75 ? 11.953 6.015 -5.500 1.00 80.75 75 ILE A CA 1
ATOM 598 C C . ILE A 1 75 ? 12.076 4.490 -5.360 1.00 80.75 75 ILE A C 1
ATOM 600 O O . ILE A 1 75 ? 12.730 3.856 -6.183 1.00 80.75 75 ILE A O 1
ATOM 604 N N . ASN A 1 76 ? 11.455 3.879 -4.345 1.00 81.31 76 ASN A N 1
ATOM 605 C CA . ASN A 1 76 ? 11.658 2.467 -4.002 1.00 81.31 76 ASN A CA 1
ATOM 606 C C . ASN A 1 76 ? 10.346 1.789 -3.604 1.00 81.31 76 ASN A C 1
ATOM 608 O O . ASN A 1 76 ? 10.143 1.450 -2.432 1.00 81.31 76 ASN A O 1
ATOM 612 N N . ARG A 1 77 ? 9.479 1.552 -4.591 1.00 88.81 77 ARG A N 1
ATOM 613 C CA . ARG A 1 77 ? 8.221 0.839 -4.376 1.00 88.81 77 ARG A CA 1
ATOM 614 C C . ARG A 1 77 ? 8.455 -0.568 -3.830 1.00 88.81 77 ARG A C 1
ATOM 616 O O . ARG A 1 77 ? 9.179 -1.378 -4.405 1.00 88.81 77 ARG A O 1
ATOM 623 N N . ARG A 1 78 ? 7.797 -0.851 -2.713 1.00 93.00 78 ARG A N 1
ATOM 624 C CA . ARG A 1 78 ? 7.750 -2.129 -2.011 1.00 93.00 78 ARG A CA 1
ATOM 625 C C . ARG A 1 78 ? 6.428 -2.806 -2.336 1.00 93.00 78 ARG A C 1
ATOM 627 O O . ARG A 1 78 ? 5.383 -2.163 -2.326 1.00 93.00 78 ARG A O 1
ATOM 634 N N . PHE A 1 79 ? 6.479 -4.107 -2.587 1.00 94.62 79 PHE A N 1
ATOM 635 C CA . PHE A 1 79 ? 5.311 -4.888 -2.983 1.00 94.62 79 PHE A CA 1
ATOM 636 C C . PHE A 1 79 ? 4.838 -5.787 -1.842 1.00 94.62 79 PHE A C 1
ATOM 638 O O . PHE A 1 79 ? 5.652 -6.409 -1.155 1.00 94.62 79 PHE A O 1
ATOM 645 N N . ILE A 1 80 ? 3.520 -5.891 -1.672 1.00 96.81 80 ILE A N 1
ATOM 646 C CA . ILE A 1 80 ? 2.877 -6.884 -0.810 1.00 96.81 80 ILE A CA 1
ATOM 647 C C . ILE A 1 80 ? 1.973 -7.748 -1.690 1.00 96.81 80 ILE A C 1
ATOM 649 O O . ILE A 1 80 ? 0.922 -7.308 -2.151 1.00 96.81 80 ILE A O 1
ATOM 653 N N . ILE A 1 81 ? 2.393 -8.991 -1.926 1.00 95.75 81 ILE A N 1
ATOM 654 C CA . ILE A 1 81 ? 1.635 -9.961 -2.721 1.00 95.75 81 ILE A CA 1
ATOM 655 C C . ILE A 1 81 ? 0.972 -10.962 -1.775 1.00 95.75 81 ILE A C 1
ATOM 657 O O . ILE A 1 81 ? 1.644 -11.709 -1.063 1.00 95.75 81 ILE A O 1
ATOM 661 N N . LEU A 1 82 ? -0.357 -10.949 -1.747 1.00 96.19 82 LEU A N 1
ATOM 662 C CA . LEU A 1 82 ? -1.198 -11.790 -0.901 1.00 96.19 82 LEU A CA 1
ATOM 663 C C . LEU A 1 82 ? -1.865 -12.929 -1.678 1.00 96.19 82 LEU A C 1
ATOM 665 O O . LEU A 1 82 ? -2.060 -14.005 -1.107 1.00 96.19 82 LEU A O 1
ATOM 669 N N . THR A 1 83 ? -2.220 -12.702 -2.948 1.00 93.94 83 THR A N 1
ATOM 670 C CA . THR A 1 83 ? -3.003 -13.644 -3.766 1.00 93.94 83 THR A CA 1
ATOM 671 C C . THR A 1 83 ? -2.738 -13.486 -5.272 1.00 93.94 83 THR A C 1
ATOM 673 O O . THR A 1 83 ? -2.482 -12.365 -5.720 1.00 93.94 83 THR A O 1
ATOM 676 N N . PRO A 1 84 ? -2.852 -14.564 -6.080 1.00 92.19 84 PRO A N 1
ATOM 677 C CA . PRO A 1 84 ? -2.775 -14.488 -7.543 1.00 92.19 84 PRO A CA 1
ATOM 678 C C . PRO A 1 84 ? -3.787 -13.529 -8.181 1.00 92.19 84 PRO A C 1
ATOM 680 O O . PRO A 1 84 ? -3.494 -12.940 -9.216 1.00 92.19 84 PRO A O 1
ATOM 683 N N . SER A 1 85 ? -4.946 -13.304 -7.553 1.00 89.88 85 SER A N 1
ATOM 684 C CA . SER A 1 85 ? -5.964 -12.378 -8.073 1.00 89.88 85 SER A CA 1
ATOM 685 C C . SER A 1 85 ? -5.470 -10.929 -8.197 1.00 89.88 85 SER A C 1
ATOM 687 O O . SER A 1 85 ? -6.104 -10.129 -8.877 1.00 89.88 85 SER A O 1
ATOM 689 N N . GLN A 1 86 ? -4.332 -10.576 -7.579 1.00 92.56 86 GLN A N 1
ATOM 690 C CA . GLN A 1 86 ? -3.711 -9.260 -7.746 1.00 92.56 86 GLN A CA 1
ATOM 691 C C . GLN A 1 86 ? -3.255 -8.971 -9.185 1.00 92.56 86 GLN A C 1
ATOM 693 O O . GLN A 1 86 ? -3.142 -7.800 -9.540 1.00 92.56 86 GLN A O 1
ATOM 698 N N . VAL A 1 87 ? -3.011 -9.995 -10.015 1.00 89.31 87 VAL A N 1
ATOM 699 C CA . VAL A 1 87 ? -2.501 -9.839 -11.393 1.00 89.31 87 VAL A CA 1
ATOM 700 C C . VAL A 1 87 ? -3.394 -8.938 -12.250 1.00 89.31 87 VAL A C 1
ATOM 702 O O . VAL A 1 87 ? -2.884 -8.090 -12.986 1.00 89.31 87 VAL A O 1
ATOM 705 N N . ASP A 1 88 ? -4.713 -9.061 -12.109 1.00 86.19 88 ASP A N 1
ATOM 706 C CA . ASP A 1 88 ? -5.684 -8.349 -12.946 1.00 86.19 88 ASP A CA 1
ATOM 707 C C . ASP A 1 88 ? -6.060 -6.957 -12.410 1.00 86.19 88 ASP A C 1
ATOM 709 O O . ASP A 1 88 ? -6.681 -6.160 -13.118 1.00 86.19 88 ASP A O 1
ATOM 713 N N . LEU A 1 89 ? -5.652 -6.626 -11.180 1.00 89.56 89 LEU A N 1
ATOM 714 C CA . LEU A 1 89 ? -5.922 -5.326 -10.559 1.00 89.56 89 LEU A CA 1
ATOM 715 C C . LEU A 1 89 ? -5.115 -4.218 -11.246 1.00 89.56 89 LEU A C 1
ATOM 717 O O . LEU A 1 89 ? -4.064 -4.499 -11.824 1.00 89.56 89 LEU A O 1
ATOM 721 N N . PRO A 1 90 ? -5.531 -2.947 -11.190 1.00 87.56 90 PRO A N 1
ATOM 722 C CA . PRO A 1 90 ? -4.677 -1.845 -11.613 1.00 87.56 90 PRO A CA 1
ATOM 723 C C . PRO A 1 90 ? -3.502 -1.655 -10.644 1.00 87.56 90 PRO A C 1
ATOM 725 O O . PRO A 1 90 ? -3.576 -2.020 -9.471 1.00 87.56 90 PRO A O 1
ATOM 728 N N . VAL A 1 91 ? -2.422 -1.038 -11.128 1.00 84.81 91 VAL A N 1
ATOM 729 C CA . VAL A 1 91 ? -1.454 -0.373 -10.247 1.00 84.81 91 VAL A CA 1
ATOM 730 C C . VAL A 1 91 ? -1.932 1.057 -10.067 1.00 84.81 91 VAL A C 1
ATOM 732 O O . VAL A 1 91 ? -2.143 1.766 -11.052 1.00 84.81 91 VAL A O 1
ATOM 735 N N . VAL A 1 92 ? -2.097 1.476 -8.822 1.00 81.88 92 VAL A N 1
ATOM 736 C CA . VAL A 1 92 ? -2.523 2.832 -8.482 1.00 81.88 92 VAL A CA 1
ATOM 737 C C . VAL A 1 92 ? -1.395 3.563 -7.756 1.00 81.88 92 VAL A C 1
ATOM 739 O O . VAL A 1 92 ? -0.360 2.984 -7.410 1.00 81.88 92 VAL A O 1
ATOM 742 N N . HIS A 1 93 ? -1.561 4.873 -7.575 1.00 79.12 93 HIS A N 1
ATOM 743 C CA . HIS A 1 93 ? -0.603 5.711 -6.850 1.00 79.12 93 HIS A CA 1
ATOM 744 C C . HIS A 1 93 ? 0.832 5.665 -7.415 1.00 79.12 93 HIS A C 1
ATOM 746 O O . HIS A 1 93 ? 1.788 5.660 -6.662 1.00 79.12 93 HIS A O 1
ATOM 752 N N . THR A 1 94 ? 1.039 5.549 -8.730 1.00 69.31 94 THR A N 1
ATOM 753 C CA . THR A 1 94 ? 2.386 5.410 -9.326 1.00 69.31 94 THR A CA 1
ATOM 754 C C . THR A 1 94 ? 3.139 6.736 -9.429 1.00 69.31 94 THR A C 1
ATOM 756 O O . THR A 1 94 ? 2.609 7.680 -10.011 1.00 69.31 94 THR A O 1
ATOM 759 N N . ALA A 1 95 ? 4.408 6.764 -9.012 1.00 71.94 95 ALA A N 1
ATOM 760 C CA . ALA A 1 95 ? 5.326 7.866 -9.320 1.00 71.94 95 ALA A CA 1
ATOM 761 C C . ALA A 1 95 ? 6.038 7.694 -10.681 1.00 71.94 95 ALA A C 1
ATOM 763 O O . ALA A 1 95 ? 6.257 8.669 -11.399 1.00 71.94 95 ALA A O 1
ATOM 764 N N . PHE A 1 96 ? 6.339 6.451 -11.087 1.00 66.00 96 PHE A N 1
ATOM 765 C CA . PHE A 1 96 ? 6.985 6.138 -12.369 1.00 66.00 96 PHE A CA 1
ATOM 766 C C . PHE A 1 96 ? 6.104 5.291 -13.290 1.00 66.00 96 PHE A C 1
ATOM 768 O O . PHE A 1 96 ? 5.546 4.269 -12.878 1.00 66.00 96 PHE A O 1
ATOM 775 N N . SER A 1 97 ? 6.057 5.667 -14.571 1.00 66.19 97 SER A N 1
ATOM 776 C CA . SER A 1 97 ? 5.230 5.024 -15.603 1.00 66.19 97 SER A CA 1
ATOM 777 C C . SER A 1 97 ? 5.635 3.584 -15.947 1.00 66.19 97 SER A C 1
ATOM 779 O O . SER A 1 97 ? 4.816 2.831 -16.469 1.00 66.19 97 SER A O 1
ATOM 781 N N . ASN A 1 98 ? 6.865 3.165 -15.636 1.00 71.88 98 ASN A N 1
ATOM 782 C CA . ASN A 1 98 ? 7.357 1.805 -15.893 1.00 71.88 98 ASN A CA 1
ATOM 783 C C . ASN A 1 98 ? 6.908 0.771 -14.843 1.00 71.88 98 ASN A C 1
ATOM 785 O O . ASN A 1 98 ? 7.013 -0.429 -15.094 1.00 71.88 98 ASN A O 1
ATOM 789 N N . THR A 1 99 ? 6.382 1.210 -13.695 1.00 73.94 99 THR A N 1
ATOM 790 C CA . THR A 1 99 ? 5.980 0.332 -12.582 1.00 73.94 99 THR A CA 1
ATOM 791 C C . THR A 1 99 ? 4.960 -0.721 -13.023 1.00 73.94 99 THR A C 1
ATOM 793 O O . THR A 1 99 ? 5.089 -1.898 -12.693 1.00 73.94 99 THR A O 1
ATOM 796 N N . SER A 1 100 ? 3.963 -0.318 -13.815 1.00 74.81 100 SER A N 1
ATOM 797 C CA . SER A 1 100 ? 2.914 -1.222 -14.300 1.00 74.81 100 SER A CA 1
ATOM 798 C C . SER A 1 100 ? 3.455 -2.315 -15.221 1.00 74.81 100 SER A C 1
ATOM 800 O O . SER A 1 100 ? 3.032 -3.466 -15.110 1.00 74.81 100 SER A O 1
ATOM 802 N N . GLN A 1 101 ? 4.409 -1.970 -16.091 1.00 81.06 101 GLN A N 1
ATOM 803 C CA . GLN A 1 101 ? 5.054 -2.914 -17.005 1.00 81.06 101 GLN A CA 1
ATOM 804 C C . GLN A 1 101 ? 5.937 -3.907 -16.241 1.00 81.06 101 GLN A C 1
ATOM 806 O O . GLN A 1 101 ? 5.827 -5.111 -16.458 1.00 81.06 101 GLN A O 1
ATOM 811 N N . LEU A 1 102 ? 6.743 -3.421 -15.290 1.00 82.19 102 LEU A N 1
ATOM 812 C CA . LEU A 1 102 ? 7.582 -4.269 -14.440 1.00 82.19 102 LEU A CA 1
ATOM 813 C C . LEU A 1 102 ? 6.744 -5.302 -13.669 1.00 82.19 102 LEU A C 1
ATOM 815 O O . LEU A 1 102 ? 7.096 -6.478 -13.614 1.00 82.19 102 LEU A O 1
ATOM 819 N N . MET A 1 103 ? 5.609 -4.873 -13.109 1.00 81.25 103 MET A N 1
ATOM 820 C CA . MET A 1 103 ? 4.696 -5.775 -12.405 1.00 81.25 103 MET A CA 1
ATOM 821 C C . MET A 1 103 ? 4.071 -6.818 -13.329 1.00 81.25 103 MET A C 1
ATOM 823 O O . MET A 1 103 ? 3.945 -7.976 -12.940 1.00 81.25 103 MET A O 1
ATOM 827 N N . PHE A 1 104 ? 3.685 -6.423 -14.543 1.00 81.56 104 PHE A N 1
ATOM 828 C CA . PHE A 1 104 ? 3.160 -7.355 -15.538 1.00 81.56 104 PHE A CA 1
ATOM 829 C C . PHE A 1 104 ? 4.191 -8.434 -15.908 1.00 81.56 104 PHE A C 1
ATOM 831 O O . PHE A 1 104 ? 3.862 -9.620 -15.922 1.00 81.56 104 PHE A O 1
ATOM 838 N N . GLU A 1 105 ? 5.446 -8.046 -16.149 1.00 84.25 105 GLU A N 1
ATOM 839 C CA . GLU A 1 105 ? 6.533 -8.975 -16.487 1.00 84.25 105 GLU A CA 1
ATOM 840 C C . GLU A 1 105 ? 6.85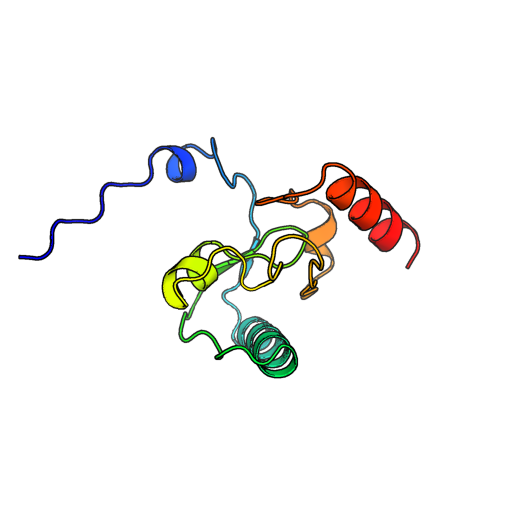1 -9.943 -15.345 1.00 84.25 105 GLU A C 1
ATOM 842 O O . GLU A 1 105 ? 6.969 -11.148 -15.581 1.00 84.25 105 GLU A O 1
ATOM 847 N N . PHE A 1 106 ? 6.940 -9.437 -14.108 1.00 85.62 106 PHE A N 1
ATOM 848 C CA . PHE A 1 106 ? 7.189 -10.261 -12.925 1.00 85.62 106 PHE A CA 1
ATOM 849 C C . PHE A 1 106 ? 6.136 -11.364 -12.778 1.00 85.62 106 PHE A C 1
ATOM 851 O O . PHE A 1 106 ? 6.501 -12.532 -12.662 1.00 85.62 106 PHE A O 1
ATOM 858 N N . MET A 1 107 ? 4.854 -10.989 -12.855 1.00 84.31 107 MET A N 1
ATOM 859 C CA . MET A 1 107 ? 3.713 -11.901 -12.706 1.00 84.31 107 MET A CA 1
ATOM 860 C C . MET A 1 107 ? 3.559 -12.889 -13.866 1.00 84.31 107 MET A C 1
ATOM 862 O O . MET A 1 107 ? 2.984 -13.957 -13.692 1.00 84.31 107 MET A O 1
ATOM 866 N N . SER A 1 108 ? 4.037 -12.534 -15.060 1.00 82.31 108 SER A N 1
ATOM 867 C CA . SER A 1 108 ? 3.957 -13.415 -16.232 1.00 82.31 108 SER A CA 1
ATOM 868 C C . SER A 1 108 ? 5.078 -14.456 -16.271 1.00 82.31 108 SER A C 1
ATOM 870 O O . SER A 1 108 ? 4.974 -15.436 -17.006 1.00 82.31 108 SER A O 1
ATOM 872 N N . THR A 1 109 ? 6.164 -14.233 -15.526 1.00 82.62 109 THR A N 1
ATOM 873 C CA . THR A 1 109 ? 7.413 -15.001 -15.660 1.00 82.62 109 THR A CA 1
ATOM 874 C C . THR A 1 109 ? 7.743 -15.856 -14.429 1.00 82.62 109 THR A C 1
ATOM 876 O O . THR A 1 109 ? 8.524 -16.797 -14.558 1.00 82.62 109 THR A O 1
ATOM 879 N N . ASN A 1 110 ? 7.177 -15.556 -13.253 1.00 66.12 110 ASN A N 1
ATOM 880 C CA . ASN A 1 110 ? 7.476 -16.220 -11.972 1.00 66.12 110 ASN A CA 1
ATOM 881 C C . ASN A 1 110 ? 6.211 -16.765 -11.309 1.00 66.12 110 ASN A C 1
ATOM 883 O O . ASN A 1 110 ? 6.337 -17.780 -10.589 1.00 66.12 110 ASN A O 1
#